Protein AF-A0A7X8IKF1-F1 (afdb_monomer)

pLDDT: mean 85.68, std 15.26, range [42.62, 98.62]

Radius of gyration: 15.38 Å; Cα contacts (8 Å, |Δi|>4): 307; chains: 1; bounding box: 39×40×36 Å

Solvent-accessible surface area (backbone atoms only — not comparable to full-atom values): 9562 Å² total; per-residue (Å²): 118,73,67,60,60,50,52,55,51,52,50,52,50,53,38,62,77,54,58,75,40,24,36,79,79,25,77,90,42,71,88,37,37,31,53,51,45,24,38,37,47,51,28,24,63,73,69,70,43,69,68,52,72,66,57,51,53,54,47,50,54,52,35,34,78,68,65,40,19,26,72,87,34,86,92,32,69,60,31,73,69,35,66,60,57,51,24,47,53,42,25,33,77,75,72,32,74,64,40,46,71,50,74,49,74,75,33,80,69,78,58,83,91,69,55,35,71,29,22,37,29,23,43,56,95,86,54,77,43,30,24,27,15,36,48,86,59,48,85,68,46,71,28,69,74,63,99,42,83,90,67,56,76,83,79,65,72,56,66,29,31,28,42,30,38,74,46,81,48,128

Foldseek 3Di:
DVVVVVVLVVLLVVLQVPQAAQCLLPVPCLLDDQLLSLLLSLLCNVLSHYDDSVLSVVLLVVCLVVVQACPVPVVDSHHGPHSQSSNLSSNVVSPQNPKDKDKDWFAQAADPVDFAQWKWFQFDDPSSHTAIGGSHRQGDGHSRDDPDPVPPCNDTHGRGIMGMHMDRDD

Sequence (170 aa):
MRAVARGENLNKQRVLNALVSQNELRPSKLSGPCFFRSLQAVAEMKAGKNLTLEQIMQAGERLFNNKLIGQGDPDEFYYVDNPVAVIKDALTILGFPNAEVTYKDRFSEIPTDNPPDFTIRRVKKNGSHKQLGNPDGTLLWEPYDYNNPSNAYTGTTAEQYDLVWINLNN

Structure (mmCIF, N/CA/C/O backbone):
data_AF-A0A7X8IKF1-F1
#
_entry.id   AF-A0A7X8IKF1-F1
#
loop_
_atom_site.group_PDB
_atom_site.id
_atom_site.type_symbol
_atom_site.label_atom_id
_atom_site.label_alt_id
_atom_site.label_comp_id
_atom_site.label_asym_id
_atom_site.label_entity_id
_atom_site.label_seq_id
_atom_site.pdbx_PDB_ins_code
_atom_site.Cartn_x
_atom_site.Cartn_y
_atom_site.Cartn_z
_atom_site.occupancy
_atom_site.B_iso_or_equiv
_atom_site.au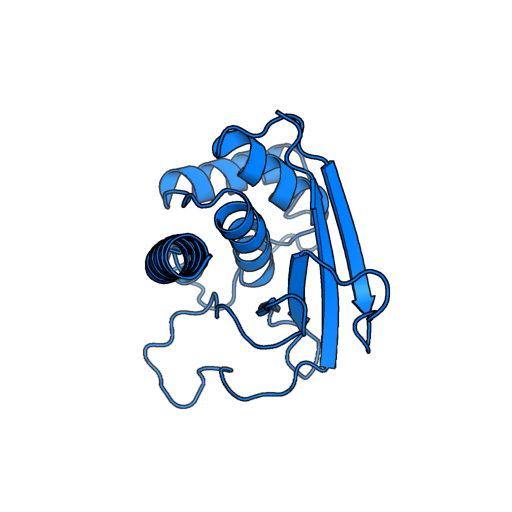th_seq_id
_atom_site.auth_comp_id
_atom_site.auth_asym_id
_atom_site.auth_atom_id
_atom_site.pdbx_PDB_model_num
ATOM 1 N N . MET A 1 1 ? -21.379 -16.956 -17.093 1.00 51.28 1 MET A N 1
ATOM 2 C CA . MET A 1 1 ? -20.011 -16.458 -16.801 1.00 51.28 1 MET A CA 1
ATOM 3 C C . MET A 1 1 ? -19.758 -14.990 -17.181 1.00 51.28 1 MET A C 1
ATOM 5 O O . MET A 1 1 ? -18.977 -14.357 -16.492 1.00 51.28 1 MET A O 1
ATOM 9 N N . ARG A 1 2 ? -20.427 -14.382 -18.182 1.00 49.31 2 ARG A N 1
ATOM 10 C CA . ARG A 1 2 ? -20.192 -12.961 -18.559 1.00 49.31 2 ARG A CA 1
ATOM 11 C C . ARG A 1 2 ? -20.676 -11.895 -17.552 1.00 49.31 2 ARG A C 1
ATOM 13 O O . ARG A 1 2 ? -20.123 -10.804 -17.531 1.00 49.31 2 ARG A O 1
ATOM 20 N N . ALA A 1 3 ? -21.684 -12.183 -16.726 1.00 49.53 3 ALA A N 1
ATOM 21 C CA . ALA A 1 3 ? -22.227 -11.209 -15.767 1.00 49.53 3 ALA A CA 1
ATOM 22 C C . ALA A 1 3 ? -21.350 -11.028 -14.510 1.00 49.53 3 ALA A C 1
ATOM 24 O O . ALA A 1 3 ? -21.225 -9.913 -14.016 1.00 49.53 3 ALA A O 1
ATOM 25 N N . VAL A 1 4 ? -20.698 -12.101 -14.043 1.00 53.97 4 VAL A N 1
ATOM 26 C CA . VAL A 1 4 ? -19.830 -12.087 -12.849 1.00 53.97 4 VAL A CA 1
ATOM 27 C C . VAL A 1 4 ? -18.566 -11.265 -13.113 1.00 53.97 4 VAL A C 1
ATOM 29 O O . VAL A 1 4 ? -18.297 -10.317 -12.385 1.00 53.97 4 VAL A O 1
ATOM 32 N N . ALA A 1 5 ? -17.889 -11.509 -14.242 1.00 57.38 5 ALA A N 1
ATOM 33 C CA . ALA A 1 5 ? -16.722 -10.725 -14.658 1.00 57.38 5 ALA A CA 1
ATOM 34 C C . ALA A 1 5 ? -17.047 -9.233 -14.882 1.00 57.38 5 ALA A C 1
ATOM 36 O O . ALA A 1 5 ? -16.217 -8.360 -14.637 1.00 57.38 5 ALA A O 1
ATOM 37 N N . ARG A 1 6 ? -18.275 -8.911 -15.321 1.00 61.34 6 ARG A N 1
ATOM 38 C CA . ARG A 1 6 ? -18.726 -7.517 -15.463 1.00 61.34 6 ARG A CA 1
ATOM 39 C C . ARG A 1 6 ? -18.939 -6.850 -14.100 1.00 61.34 6 ARG A C 1
ATOM 41 O O . ARG A 1 6 ? -18.567 -5.693 -13.946 1.00 61.34 6 ARG A O 1
ATOM 48 N N . GLY A 1 7 ? -19.501 -7.566 -13.124 1.00 60.69 7 GLY A N 1
ATOM 49 C CA . GLY A 1 7 ? -19.700 -7.070 -11.757 1.00 60.69 7 GLY A CA 1
ATOM 50 C C . GLY A 1 7 ? -18.390 -6.853 -10.994 1.00 60.69 7 GLY A C 1
ATOM 51 O O . GLY A 1 7 ? -18.215 -5.812 -10.365 1.00 60.69 7 GLY A O 1
ATOM 52 N N . GLU A 1 8 ? -17.441 -7.784 -11.106 1.00 63.09 8 GLU A N 1
ATOM 53 C CA . GLU A 1 8 ? -16.115 -7.667 -10.481 1.00 63.09 8 GLU A CA 1
ATOM 54 C C . GLU A 1 8 ? -15.314 -6.484 -11.040 1.00 63.09 8 GLU A C 1
ATOM 56 O O . GLU A 1 8 ? -14.726 -5.717 -10.276 1.00 63.09 8 GLU A O 1
ATOM 61 N N . ASN A 1 9 ? -15.354 -6.274 -12.359 1.00 73.12 9 ASN A N 1
ATOM 62 C CA . ASN A 1 9 ? -14.688 -5.134 -12.992 1.00 73.12 9 ASN A CA 1
ATOM 63 C C . ASN A 1 9 ? -15.313 -3.787 -12.594 1.00 73.12 9 ASN A C 1
ATOM 65 O O . ASN A 1 9 ? -14.587 -2.819 -12.376 1.00 73.12 9 ASN A O 1
ATOM 69 N N . LEU A 1 10 ? -16.641 -3.720 -12.435 1.00 74.50 10 LEU A N 1
ATOM 70 C CA . LEU A 1 10 ? -17.317 -2.511 -11.948 1.00 74.50 10 LEU A CA 1
ATOM 71 C C . LEU A 1 10 ? -16.941 -2.186 -10.498 1.00 74.50 10 LEU A C 1
ATOM 73 O O . LEU A 1 10 ? -16.728 -1.018 -10.172 1.00 74.50 10 LEU A O 1
ATOM 77 N N . ASN A 1 11 ? -16.823 -3.200 -9.634 1.00 83.12 11 ASN A N 1
ATOM 78 C CA . ASN A 1 11 ? -16.397 -2.983 -8.253 1.00 83.12 11 ASN A CA 1
ATOM 79 C C . ASN A 1 11 ? -14.949 -2.479 -8.184 1.00 83.12 11 ASN A C 1
ATOM 81 O O . ASN A 1 11 ? -14.685 -1.492 -7.504 1.00 83.12 11 ASN A O 1
ATOM 85 N N . LYS A 1 12 ? -14.028 -3.095 -8.938 1.00 84.75 12 LYS A N 1
ATOM 86 C CA . LYS A 1 12 ? -12.629 -2.646 -9.013 1.00 84.75 12 LYS A CA 1
ATOM 87 C C . LYS A 1 12 ? -12.520 -1.195 -9.481 1.00 84.75 12 LYS A C 1
ATOM 89 O O . LYS A 1 12 ? -11.834 -0.409 -8.840 1.00 84.75 12 LYS A O 1
ATOM 94 N N . GLN A 1 13 ? -13.243 -0.817 -10.537 1.00 85.69 13 GLN A N 1
ATOM 95 C CA . GLN A 1 13 ? -13.232 0.564 -11.025 1.00 85.69 13 GLN A CA 1
ATOM 96 C C . GLN A 1 13 ? -13.772 1.549 -9.982 1.00 85.69 13 GLN A C 1
ATOM 98 O O . GLN A 1 13 ? -13.222 2.634 -9.815 1.00 85.69 13 GLN A O 1
ATOM 103 N N . ARG A 1 14 ? -14.835 1.171 -9.263 1.00 88.31 14 ARG A N 1
ATOM 104 C CA . ARG A 1 14 ? -15.388 1.993 -8.183 1.00 88.31 14 ARG A CA 1
ATOM 105 C C . ARG A 1 14 ? -14.3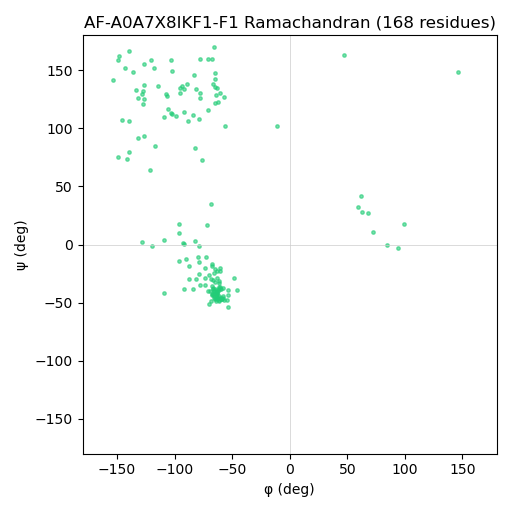66 2.217 -7.070 1.00 88.31 14 ARG A C 1
ATOM 107 O O . ARG A 1 14 ? -14.239 3.349 -6.622 1.00 88.31 14 ARG A O 1
ATOM 114 N N . VAL A 1 15 ? -13.652 1.168 -6.655 1.00 91.69 15 VAL A N 1
ATOM 115 C CA . VAL A 1 15 ? -12.606 1.283 -5.629 1.00 91.69 15 VAL A CA 1
ATOM 116 C C . VAL A 1 15 ? -11.495 2.214 -6.104 1.00 91.69 15 VAL A C 1
ATOM 118 O O . VAL A 1 15 ? -11.160 3.145 -5.382 1.00 91.69 15 VAL A O 1
ATOM 121 N N . LEU A 1 16 ? -10.986 2.029 -7.328 1.00 88.50 16 LEU A N 1
ATOM 122 C CA . LEU A 1 16 ? -9.924 2.872 -7.895 1.00 88.50 16 LEU A CA 1
ATOM 123 C C . LEU A 1 16 ? -10.307 4.352 -7.947 1.00 88.50 16 LEU A C 1
ATOM 125 O O . LEU A 1 16 ? -9.515 5.203 -7.558 1.00 88.50 16 LEU A O 1
ATOM 129 N N . ASN A 1 17 ? -11.530 4.654 -8.385 1.00 86.88 17 ASN A N 1
ATOM 130 C CA . ASN A 1 17 ? -12.021 6.029 -8.496 1.00 86.88 17 ASN A CA 1
ATOM 131 C C . ASN A 1 17 ? -12.214 6.720 -7.137 1.00 86.88 17 ASN A C 1
ATOM 133 O O . ASN A 1 17 ? -12.374 7.936 -7.101 1.00 86.88 17 ASN A O 1
ATOM 137 N N . ALA A 1 18 ? -12.258 5.954 -6.046 1.00 88.81 18 ALA A N 1
ATOM 138 C CA . ALA A 1 18 ? -12.476 6.449 -4.691 1.00 88.81 18 ALA A CA 1
ATOM 139 C C . ALA A 1 18 ? -11.215 6.373 -3.812 1.00 88.81 18 ALA A C 1
ATOM 141 O O . ALA A 1 18 ? -11.286 6.676 -2.621 1.00 88.81 18 ALA A O 1
ATOM 142 N N . LEU A 1 19 ? -10.066 5.961 -4.365 1.00 91.50 19 LEU A N 1
ATOM 143 C CA . LEU A 1 19 ? -8.802 5.978 -3.635 1.00 91.50 19 LEU A CA 1
ATOM 144 C C . LEU A 1 19 ? -8.407 7.422 -3.309 1.00 9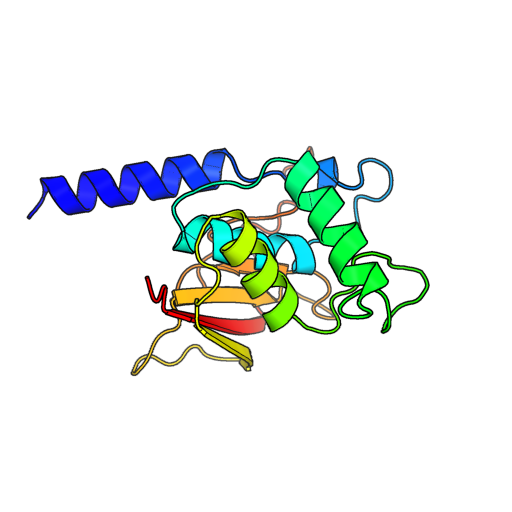1.50 19 LEU A C 1
ATOM 146 O O . LEU A 1 19 ? -8.194 8.234 -4.205 1.00 91.50 19 LEU A O 1
ATOM 150 N N . VAL A 1 20 ? -8.242 7.706 -2.018 1.00 91.12 20 VAL A N 1
ATOM 151 C CA . VAL A 1 20 ? -7.711 8.986 -1.526 1.00 91.12 20 VAL A CA 1
ATOM 152 C C . VAL A 1 20 ? -6.269 9.159 -1.996 1.00 91.12 20 VAL A C 1
ATOM 154 O O . VAL A 1 20 ? -5.444 8.261 -1.785 1.00 91.12 20 VAL A O 1
ATOM 157 N N . SER A 1 21 ? -5.954 10.300 -2.604 1.00 89.19 21 SER A N 1
ATOM 158 C CA . SER A 1 21 ? -4.599 10.589 -3.084 1.00 89.19 21 SER A CA 1
ATOM 159 C C . SER A 1 21 ? -3.620 10.839 -1.933 1.00 89.19 21 SER A C 1
ATOM 161 O O . SER A 1 21 ? -3.998 11.189 -0.814 1.00 89.19 21 SER A O 1
ATOM 163 N N . GLN A 1 22 ? -2.320 10.709 -2.192 1.00 86.50 22 GLN A N 1
ATOM 164 C CA . GLN A 1 22 ? -1.302 11.093 -1.212 1.00 86.50 22 GLN A CA 1
ATOM 165 C C . GLN A 1 22 ? -1.337 12.601 -0.904 1.00 86.50 22 GLN A C 1
ATOM 167 O O . GLN A 1 22 ? -0.984 13.017 0.198 1.00 86.50 22 GLN A O 1
ATOM 172 N N . ASN A 1 23 ? -1.767 13.424 -1.867 1.00 85.25 23 ASN A N 1
ATOM 173 C CA . ASN A 1 23 ? -1.812 14.880 -1.753 1.00 85.25 23 ASN A CA 1
ATOM 174 C C . ASN A 1 23 ? -2.844 15.329 -0.715 1.00 85.25 23 ASN A C 1
ATOM 176 O O . ASN A 1 23 ? -2.625 16.329 -0.039 1.00 85.25 23 ASN A O 1
ATOM 180 N N . GLU A 1 24 ? -3.924 14.568 -0.536 1.00 85.62 24 GLU A N 1
ATOM 181 C CA . GLU A 1 24 ? -4.909 14.815 0.521 1.00 85.62 24 GLU A CA 1
ATOM 182 C C . GLU A 1 24 ? -4.343 14.557 1.924 1.00 85.62 24 GLU A C 1
ATOM 184 O O . GLU A 1 24 ? -4.730 15.233 2.874 1.00 85.62 24 GLU A O 1
ATOM 189 N N . LEU A 1 25 ? -3.379 13.637 2.064 1.00 83.31 25 LEU A N 1
ATOM 190 C CA . LEU A 1 25 ? -2.702 13.393 3.343 1.00 83.31 25 LEU A CA 1
ATOM 191 C C . LEU A 1 25 ? -1.719 14.500 3.707 1.00 83.31 25 LEU A C 1
ATOM 193 O O . LEU A 1 25 ? -1.509 14.789 4.886 1.00 83.31 25 LEU A O 1
ATOM 197 N N . ARG A 1 26 ? -1.059 15.077 2.700 1.00 75.94 26 ARG A N 1
ATOM 198 C CA . ARG A 1 26 ? -0.023 16.100 2.870 1.00 75.94 26 ARG A CA 1
ATOM 199 C C . ARG A 1 26 ? -0.115 17.172 1.784 1.00 75.94 26 ARG A C 1
ATOM 201 O O . ARG A 1 26 ? 0.769 17.265 0.929 1.00 75.94 26 ARG A O 1
ATOM 208 N N . PRO A 1 27 ? -1.117 18.062 1.858 1.00 73.25 27 PRO A N 1
ATOM 209 C CA . PRO A 1 27 ? -1.297 19.110 0.853 1.00 73.25 27 PRO A CA 1
ATOM 210 C C . PRO A 1 27 ? -0.123 20.103 0.806 1.00 73.25 27 PRO A C 1
ATOM 212 O O . PRO A 1 27 ? 0.120 20.724 -0.225 1.00 73.25 27 PRO A O 1
ATOM 215 N N . SER A 1 28 ? 0.644 20.232 1.896 1.00 68.12 28 SER A N 1
ATOM 216 C CA . SER A 1 28 ? 1.822 21.107 2.001 1.00 68.12 28 SER A CA 1
ATOM 217 C C . SER A 1 28 ? 3.151 20.453 1.596 1.00 68.12 28 SER A C 1
ATOM 219 O O . SER A 1 28 ? 4.141 21.161 1.415 1.00 68.12 28 SER A O 1
ATOM 221 N N . LYS A 1 29 ? 3.200 19.121 1.440 1.00 69.88 29 LYS A N 1
ATOM 222 C CA . LYS A 1 29 ? 4.401 18.360 1.056 1.00 69.88 29 LYS A CA 1
ATOM 223 C C . LYS A 1 29 ? 3.997 17.270 0.070 1.00 69.88 29 LYS A C 1
ATOM 225 O O . LYS A 1 29 ? 3.864 16.106 0.430 1.00 69.88 29 LYS A O 1
ATOM 230 N N . LEU A 1 30 ? 3.829 17.671 -1.192 1.00 59.59 30 LEU A N 1
ATOM 231 C CA . LEU A 1 30 ? 3.389 16.772 -2.267 1.00 59.59 30 LEU A CA 1
ATOM 232 C C . LEU A 1 30 ? 4.373 15.606 -2.479 1.00 59.59 30 LEU A C 1
ATOM 234 O O . LEU A 1 30 ? 3.988 14.553 -2.979 1.00 59.59 30 LEU A O 1
ATOM 238 N N . SER A 1 31 ? 5.639 15.766 -2.072 1.00 60.88 31 SER A N 1
ATOM 239 C CA . SER A 1 31 ? 6.616 14.684 -1.933 1.00 60.88 31 SER A CA 1
ATOM 240 C C . SER A 1 31 ? 6.353 13.851 -0.672 1.00 60.88 31 SER A C 1
ATOM 242 O O . SER A 1 31 ? 7.093 13.908 0.307 1.00 60.88 31 SER A O 1
ATOM 244 N N . GLY A 1 32 ? 5.292 13.051 -0.708 1.00 64.38 32 GLY A N 1
ATOM 245 C CA . GLY A 1 32 ? 5.058 11.973 0.249 1.00 64.38 32 GLY A CA 1
ATOM 246 C C . GLY A 1 32 ? 3.573 11.771 0.545 1.00 64.38 32 GLY A C 1
ATOM 247 O O . GLY A 1 32 ? 2.833 12.749 0.540 1.00 64.38 32 GLY A O 1
ATOM 248 N N . PRO A 1 33 ? 3.096 10.549 0.846 1.00 84.25 33 PRO A N 1
ATOM 249 C CA . PRO A 1 33 ? 3.812 9.271 0.925 1.00 84.25 33 PRO A CA 1
ATOM 250 C C . PRO A 1 33 ? 3.333 8.215 -0.096 1.00 84.25 33 PRO A C 1
ATOM 252 O O . PRO A 1 33 ? 2.546 7.319 0.221 1.00 84.25 33 PRO A O 1
ATOM 255 N N . CYS A 1 34 ? 3.861 8.272 -1.321 1.00 89.31 34 CYS A N 1
ATOM 256 C CA . CYS A 1 34 ? 3.469 7.383 -2.426 1.00 89.31 34 CYS A CA 1
ATOM 257 C C . CYS A 1 34 ? 3.562 5.893 -2.076 1.00 89.31 34 CYS A C 1
ATOM 259 O O . CYS A 1 34 ? 2.675 5.114 -2.427 1.00 89.31 34 CYS A O 1
ATOM 261 N N . PHE A 1 35 ? 4.597 5.493 -1.332 1.00 93.19 35 PHE A N 1
ATOM 262 C CA . PHE A 1 35 ? 4.774 4.101 -0.935 1.00 93.19 35 PHE A CA 1
ATOM 263 C C . PHE A 1 35 ? 3.735 3.656 0.093 1.00 93.19 35 PHE A C 1
ATOM 265 O O . PHE A 1 35 ? 3.044 2.667 -0.135 1.00 93.19 35 PHE A O 1
ATOM 272 N N . PHE A 1 36 ? 3.569 4.422 1.175 1.00 95.19 36 PHE A N 1
ATOM 273 C CA . PHE A 1 36 ? 2.558 4.162 2.199 1.00 95.19 36 PHE A CA 1
ATOM 274 C C . PHE A 1 36 ? 1.159 4.065 1.582 1.00 95.19 36 PHE A C 1
ATOM 276 O O . PHE A 1 36 ? 0.448 3.084 1.809 1.00 95.19 36 PHE A O 1
ATOM 283 N N . ARG A 1 37 ? 0.791 5.021 0.715 1.00 94.69 37 ARG A N 1
ATOM 284 C CA . ARG A 1 37 ? -0.521 4.990 0.067 1.00 94.69 37 ARG A CA 1
ATOM 285 C C . ARG A 1 37 ? -0.677 3.865 -0.932 1.00 94.69 37 ARG A C 1
ATOM 287 O O . ARG A 1 37 ? -1.738 3.250 -0.929 1.00 94.69 37 ARG A O 1
ATOM 294 N N . SER A 1 38 ? 0.339 3.551 -1.734 1.00 95.31 38 SER A N 1
ATOM 295 C CA . SER A 1 38 ? 0.260 2.414 -2.660 1.00 95.31 38 SER A CA 1
ATOM 296 C C . SER A 1 38 ? 0.036 1.098 -1.909 1.00 95.31 38 SER A C 1
ATOM 298 O O . SER A 1 38 ? -0.763 0.281 -2.351 1.00 95.31 38 SER A O 1
ATOM 300 N N . LEU A 1 39 ? 0.661 0.914 -0.740 1.00 98.06 39 LEU A N 1
ATOM 301 C CA . LEU A 1 39 ? 0.451 -0.265 0.109 1.00 98.06 39 LEU A CA 1
ATOM 302 C C . LEU A 1 39 ? -0.968 -0.331 0.690 1.00 98.06 39 LEU A C 1
ATOM 304 O O . LEU A 1 39 ? -1.588 -1.391 0.679 1.00 98.06 39 LEU A O 1
ATOM 308 N N . GLN A 1 40 ? -1.519 0.789 1.157 1.00 98.19 40 GLN A N 1
ATOM 309 C CA . GLN A 1 40 ? -2.918 0.831 1.598 1.00 98.19 40 GLN A CA 1
ATOM 310 C C . GLN A 1 40 ? -3.888 0.575 0.435 1.00 98.19 40 GLN A C 1
ATOM 312 O O . GLN A 1 40 ? -4.855 -0.164 0.598 1.00 98.19 40 GLN A O 1
ATOM 317 N N . ALA A 1 41 ? -3.592 1.093 -0.761 1.00 97.25 41 ALA A N 1
ATOM 318 C CA . ALA A 1 41 ? -4.406 0.875 -1.953 1.00 97.25 41 ALA A CA 1
ATOM 319 C C . ALA A 1 41 ? -4.415 -0.601 -2.387 1.00 97.25 41 ALA A C 1
ATOM 321 O O . ALA A 1 41 ? -5.442 -1.090 -2.855 1.00 97.25 41 ALA A O 1
ATOM 322 N N . VAL A 1 42 ? -3.321 -1.346 -2.169 1.00 98.19 42 VAL A N 1
ATOM 323 C CA . VAL A 1 42 ? -3.316 -2.813 -2.325 1.00 98.19 42 VAL A CA 1
ATOM 324 C C . VAL A 1 42 ? -4.385 -3.458 -1.432 1.00 98.19 42 VAL A C 1
ATOM 326 O O . VAL A 1 42 ? -5.164 -4.288 -1.907 1.00 98.19 42 VAL A O 1
ATOM 329 N N . ALA A 1 43 ? -4.451 -3.076 -0.152 1.00 98.44 43 ALA A N 1
ATOM 330 C CA . ALA A 1 43 ? -5.445 -3.607 0.781 1.00 98.44 43 ALA A CA 1
ATOM 331 C C . ALA A 1 43 ? -6.878 -3.235 0.366 1.00 98.44 43 ALA A C 1
ATOM 333 O O . ALA A 1 43 ? -7.747 -4.104 0.350 1.00 98.44 43 ALA A O 1
ATOM 334 N N . GLU A 1 44 ? -7.109 -1.980 -0.031 1.00 98.25 44 GLU A N 1
ATOM 335 C CA . GLU A 1 44 ? -8.407 -1.493 -0.520 1.00 98.25 44 GLU A CA 1
ATOM 336 C C . GLU A 1 44 ? -8.884 -2.278 -1.753 1.00 98.25 44 GLU A C 1
ATOM 338 O O . GLU A 1 44 ? -10.017 -2.772 -1.803 1.00 98.25 44 GLU A O 1
ATOM 343 N N . MET A 1 45 ? -7.988 -2.480 -2.726 1.00 97.12 45 MET A N 1
ATOM 344 C CA . MET A 1 45 ? -8.276 -3.241 -3.941 1.00 97.12 45 MET A CA 1
ATOM 345 C C . MET A 1 45 ? -8.536 -4.719 -3.663 1.00 97.12 45 MET A C 1
ATOM 347 O O . MET A 1 45 ? -9.446 -5.293 -4.266 1.00 97.12 45 MET A O 1
ATOM 351 N N . LYS A 1 46 ? -7.782 -5.343 -2.749 1.00 96.88 46 LYS A N 1
ATOM 352 C CA . LYS A 1 46 ? -8.020 -6.739 -2.359 1.00 96.88 46 LYS A CA 1
ATOM 353 C C . LYS A 1 46 ? -9.348 -6.896 -1.616 1.00 96.88 46 LYS A C 1
ATOM 355 O O . LYS A 1 46 ? -10.095 -7.828 -1.899 1.00 96.88 46 LYS A O 1
ATOM 360 N N . ALA A 1 47 ? -9.648 -5.986 -0.691 1.00 96.44 47 ALA A N 1
ATOM 361 C CA . ALA A 1 47 ? -10.865 -5.995 0.117 1.00 96.44 47 ALA A CA 1
ATOM 362 C C . ALA A 1 47 ? -12.125 -5.591 -0.669 1.00 96.44 47 ALA A C 1
ATOM 364 O O . ALA A 1 47 ? -13.242 -5.863 -0.223 1.00 96.44 47 ALA A O 1
ATOM 365 N N . GLY A 1 48 ? -11.967 -4.906 -1.807 1.00 95.75 48 GLY A N 1
ATOM 366 C CA . GLY A 1 48 ? -13.079 -4.344 -2.570 1.00 95.75 48 GLY A CA 1
ATOM 367 C C . GLY A 1 48 ? -13.784 -3.189 -1.848 1.00 95.75 48 GLY A C 1
ATOM 368 O O . GLY A 1 48 ? -14.986 -2.995 -2.045 1.00 95.75 48 GLY A O 1
ATOM 369 N N . LYS A 1 49 ? -13.060 -2.471 -0.981 1.00 95.62 49 LYS A N 1
ATOM 370 C CA . LYS A 1 49 ? -13.550 -1.393 -0.107 1.00 95.62 49 LYS A CA 1
ATOM 371 C C . LYS A 1 49 ? -12.489 -0.301 -0.000 1.00 95.62 49 LYS A C 1
ATOM 373 O O . LYS A 1 49 ? -11.307 -0.606 -0.066 1.00 95.62 49 LYS A O 1
ATOM 378 N N . ASN A 1 50 ? -12.907 0.937 0.229 1.00 96.50 50 ASN A N 1
ATOM 379 C CA . ASN A 1 50 ? -11.997 2.067 0.400 1.00 96.50 50 ASN A CA 1
ATOM 380 C C . ASN A 1 50 ? -11.841 2.449 1.870 1.00 96.50 50 ASN A C 1
ATOM 382 O O . ASN A 1 50 ? -12.785 2.312 2.652 1.00 96.50 50 ASN A O 1
ATOM 386 N N . LEU A 1 51 ? -10.664 2.961 2.214 1.00 97.50 51 LEU A N 1
ATOM 387 C CA . LEU A 1 51 ? -10.437 3.670 3.466 1.00 97.50 51 LEU A CA 1
ATOM 388 C C . LEU A 1 51 ? -10.872 5.129 3.308 1.00 97.50 51 LEU A C 1
ATOM 390 O O . LEU A 1 51 ? -10.700 5.733 2.249 1.00 97.50 51 LEU A O 1
AT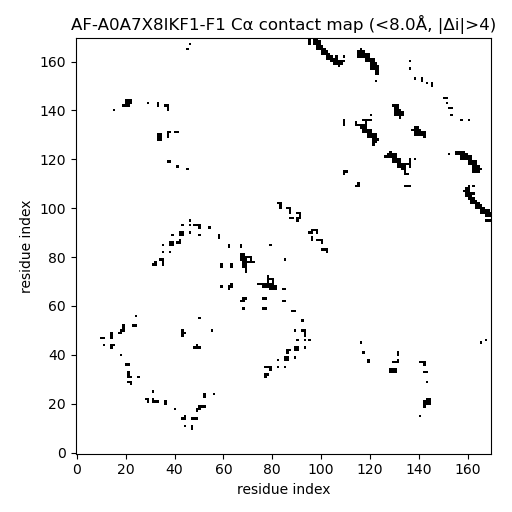OM 394 N N . THR A 1 52 ? -11.398 5.721 4.375 1.00 97.06 52 THR A N 1
ATOM 395 C CA . THR A 1 52 ? -11.591 7.174 4.434 1.00 97.06 52 THR A CA 1
ATOM 396 C C . THR A 1 52 ? -10.265 7.881 4.721 1.00 97.06 52 THR A C 1
ATOM 398 O O . THR A 1 52 ? -9.341 7.288 5.282 1.00 97.06 52 THR A O 1
ATOM 401 N N . LEU A 1 53 ? -10.175 9.176 4.399 1.00 94.69 53 LEU A N 1
ATOM 402 C CA . LEU A 1 53 ? -9.012 10.000 4.752 1.00 94.69 53 LEU A CA 1
ATOM 403 C C . LEU A 1 53 ? -8.701 9.930 6.258 1.00 94.69 53 LEU A C 1
ATOM 405 O O . LEU A 1 53 ? -7.552 9.738 6.645 1.00 94.69 53 LEU A O 1
ATOM 409 N N . GLU A 1 54 ? -9.733 10.002 7.102 1.00 96.88 54 GLU A N 1
ATOM 410 C CA . GLU A 1 54 ? -9.597 9.886 8.557 1.00 96.88 54 GLU A CA 1
ATOM 411 C C . GLU A 1 54 ? -8.994 8.535 8.973 1.00 96.88 54 GLU A C 1
ATOM 413 O O . GLU A 1 54 ? -8.048 8.499 9.758 1.00 96.88 54 GLU A O 1
ATOM 418 N N . GLN A 1 55 ? -9.478 7.424 8.407 1.00 98.19 55 GLN A N 1
ATOM 419 C CA . GLN A 1 55 ? -8.932 6.092 8.688 1.00 98.19 55 GLN A CA 1
ATOM 420 C C . GLN A 1 55 ? -7.466 5.972 8.263 1.00 98.19 55 GLN A C 1
ATOM 422 O O . GLN A 1 55 ? -6.671 5.349 8.967 1.00 98.19 55 GLN A O 1
ATOM 427 N N . ILE A 1 56 ? -7.095 6.580 7.134 1.00 97.38 56 ILE A N 1
ATOM 428 C CA . ILE A 1 56 ? -5.711 6.593 6.655 1.00 97.38 56 ILE A CA 1
ATOM 429 C C . ILE A 1 56 ? -4.810 7.377 7.617 1.00 97.38 56 ILE A C 1
ATOM 431 O O . ILE A 1 56 ? -3.727 6.899 7.960 1.00 97.38 56 ILE A O 1
ATOM 435 N N . MET A 1 57 ? -5.252 8.549 8.081 1.00 95.25 57 MET A N 1
ATOM 436 C CA . MET A 1 57 ? -4.504 9.368 9.041 1.00 95.25 57 MET A CA 1
ATOM 437 C C . MET A 1 57 ? -4.336 8.648 10.385 1.00 95.25 57 MET A C 1
ATOM 439 O O . MET A 1 57 ? -3.219 8.541 10.890 1.00 95.25 57 MET A O 1
ATOM 443 N N . GLN A 1 58 ? -5.415 8.065 10.917 1.00 97.00 58 GLN A N 1
ATOM 444 C CA . GLN A 1 58 ? -5.380 7.273 12.152 1.00 97.00 58 GLN A CA 1
ATOM 445 C C . GLN A 1 58 ? -4.472 6.040 12.027 1.00 97.00 58 GLN A C 1
ATOM 447 O O . GLN A 1 58 ? -3.792 5.668 12.985 1.00 97.00 58 GLN A O 1
ATOM 452 N N . ALA A 1 59 ? -4.444 5.392 10.857 1.00 97.38 59 ALA A N 1
ATOM 453 C CA . ALA A 1 59 ? -3.501 4.313 10.573 1.00 97.38 59 ALA A CA 1
ATOM 454 C C . ALA A 1 59 ? -2.051 4.813 10.603 1.00 97.38 59 ALA A C 1
ATOM 456 O O . ALA A 1 59 ? -1.206 4.169 11.221 1.00 97.38 59 ALA A O 1
ATOM 457 N N . GLY A 1 60 ? -1.773 5.976 10.003 1.00 95.81 60 GLY A N 1
ATOM 458 C CA . GLY A 1 60 ? -0.467 6.635 10.073 1.00 95.81 60 GLY A CA 1
ATOM 459 C C . GLY A 1 60 ? 0.009 6.830 11.512 1.00 95.81 60 GLY A C 1
ATOM 460 O O . GLY A 1 60 ? 1.071 6.339 11.883 1.00 95.81 60 GLY A O 1
ATOM 461 N N . GLU A 1 61 ? -0.809 7.463 12.354 1.00 96.44 61 GLU A N 1
ATOM 462 C CA . GLU A 1 61 ? -0.489 7.684 13.772 1.00 96.44 61 GLU A CA 1
ATOM 463 C C . GLU A 1 61 ? -0.257 6.380 14.538 1.00 96.44 61 GLU A C 1
ATOM 465 O O . GLU A 1 61 ? 0.740 6.237 15.248 1.00 96.44 61 GLU A O 1
ATOM 470 N N . ARG A 1 62 ? -1.146 5.395 14.374 1.00 97.44 62 ARG A N 1
ATOM 471 C CA . ARG A 1 62 ? -1.025 4.102 15.055 1.00 97.44 62 ARG A CA 1
ATOM 472 C C . ARG A 1 62 ? 0.242 3.354 14.641 1.00 97.44 62 ARG A C 1
ATOM 474 O O . ARG A 1 62 ? 0.950 2.837 15.503 1.00 97.44 62 ARG A O 1
ATOM 481 N N . LEU A 1 63 ? 0.539 3.293 13.344 1.00 97.38 63 LEU A N 1
ATOM 482 C CA . LEU A 1 63 ? 1.730 2.620 12.824 1.00 97.38 63 LEU A CA 1
ATOM 483 C C . LEU A 1 63 ? 3.016 3.336 13.255 1.00 97.38 63 LEU A C 1
ATOM 485 O O . LEU A 1 63 ? 3.985 2.664 13.611 1.00 97.38 63 LEU A O 1
ATOM 489 N N . PHE A 1 64 ? 3.013 4.672 13.279 1.00 95.25 64 PHE A N 1
ATOM 490 C CA . PHE A 1 64 ? 4.144 5.472 13.748 1.00 95.25 64 PHE A CA 1
ATOM 491 C C . PHE A 1 64 ? 4.413 5.230 15.238 1.00 95.25 64 PHE A C 1
ATOM 493 O O . PHE A 1 64 ? 5.533 4.899 15.624 1.00 95.25 64 PHE A O 1
ATOM 500 N N . ASN A 1 65 ? 3.371 5.286 16.074 1.00 95.50 65 ASN A N 1
ATOM 501 C CA . ASN A 1 65 ? 3.477 5.034 17.515 1.00 95.50 65 ASN A CA 1
ATOM 502 C C . ASN A 1 65 ? 3.968 3.611 17.827 1.00 95.50 65 ASN A C 1
ATOM 504 O O . ASN A 1 65 ? 4.711 3.401 18.786 1.00 95.50 65 ASN A O 1
ATOM 508 N N . ASN A 1 66 ? 3.609 2.643 16.982 1.00 95.88 66 ASN A N 1
ATOM 509 C CA . ASN A 1 66 ? 4.079 1.262 17.070 1.00 95.88 66 ASN A CA 1
ATOM 510 C C . ASN A 1 66 ? 5.466 1.037 16.436 1.00 95.88 66 ASN A C 1
ATOM 512 O O . ASN A 1 66 ? 5.935 -0.101 16.412 1.00 95.88 66 ASN A O 1
ATOM 516 N N . LYS A 1 67 ? 6.130 2.092 15.942 1.00 94.44 67 LYS A N 1
ATOM 517 C CA . LYS A 1 67 ? 7.456 2.051 15.296 1.00 94.44 67 LYS A CA 1
ATOM 518 C C . LYS A 1 67 ? 7.512 1.151 14.056 1.00 94.44 67 LYS A C 1
ATOM 520 O O . LYS A 1 67 ? 8.529 0.520 13.780 1.00 94.44 67 LYS A O 1
ATOM 525 N N . LEU A 1 68 ? 6.403 1.068 13.324 1.00 95.56 68 LEU A N 1
ATOM 526 C CA . LEU A 1 68 ? 6.281 0.297 12.079 1.00 95.56 68 LEU A CA 1
ATOM 527 C C . LEU A 1 68 ? 6.486 1.175 10.831 1.00 95.56 68 LEU A C 1
ATOM 529 O O . LEU A 1 68 ? 6.674 0.642 9.735 1.00 95.56 68 LEU A O 1
ATOM 533 N N . ILE A 1 69 ? 6.447 2.498 11.017 1.00 94.25 69 ILE A N 1
ATOM 534 C CA . ILE A 1 69 ? 6.802 3.542 10.049 1.00 94.25 69 ILE A CA 1
ATOM 535 C C . ILE A 1 69 ? 7.577 4.675 10.759 1.00 94.25 69 ILE A C 1
ATOM 537 O O . ILE A 1 69 ? 7.569 4.767 11.994 1.00 94.25 69 ILE A O 1
ATOM 541 N N . GLY A 1 70 ? 8.213 5.553 9.981 1.00 89.56 70 GLY A N 1
ATOM 542 C CA . GLY A 1 70 ? 8.884 6.775 10.434 1.00 89.56 70 GLY A CA 1
ATOM 543 C C . GLY A 1 70 ? 10.202 6.564 11.186 1.00 89.56 70 GLY A C 1
ATOM 544 O O . GLY A 1 70 ? 10.690 7.505 11.804 1.00 89.56 70 GLY A O 1
ATOM 545 N N . GLN A 1 71 ? 10.764 5.350 11.193 1.00 89.69 71 GLN A N 1
ATOM 546 C CA . GLN A 1 71 ? 12.020 5.045 11.893 1.00 89.69 71 GLN A CA 1
ATOM 547 C C . GLN A 1 71 ? 13.246 5.206 10.988 1.00 89.69 71 GLN A C 1
ATOM 549 O O . GLN A 1 71 ? 14.288 5.671 11.444 1.00 89.69 71 GLN A O 1
ATOM 554 N N . GLY A 1 72 ? 13.138 4.816 9.717 1.00 83.69 72 GLY A N 1
ATOM 555 C CA . GLY A 1 72 ? 14.235 4.870 8.751 1.00 83.69 72 GLY A CA 1
ATOM 556 C C . GLY A 1 72 ? 14.491 6.252 8.149 1.00 83.69 72 GLY A C 1
ATOM 557 O O . GLY A 1 72 ? 15.524 6.445 7.511 1.00 83.69 72 GLY A O 1
ATOM 558 N N . ASP A 1 73 ? 13.590 7.211 8.375 1.00 83.44 73 ASP A N 1
ATOM 559 C CA . ASP A 1 73 ? 13.773 8.620 8.029 1.00 83.44 73 ASP A CA 1
ATOM 560 C C . ASP A 1 73 ? 13.075 9.509 9.080 1.00 83.44 73 ASP A C 1
ATOM 562 O O . ASP A 1 73 ? 11.842 9.576 9.105 1.00 83.44 73 ASP A O 1
ATOM 566 N N . PRO A 1 74 ? 13.834 10.186 9.963 1.00 75.44 74 PRO A N 1
ATOM 567 C CA . PRO A 1 74 ? 13.265 10.997 11.039 1.00 75.44 74 PRO A CA 1
ATOM 568 C C . PRO A 1 74 ? 12.519 12.241 10.531 1.00 75.44 74 PRO A C 1
ATOM 570 O O . PRO A 1 74 ? 11.699 12.792 11.265 1.00 75.44 74 PRO A O 1
ATOM 573 N N . ASP A 1 75 ? 12.760 12.666 9.287 1.00 81.75 75 ASP A N 1
ATOM 574 C CA . ASP A 1 75 ? 12.097 13.820 8.669 1.00 81.75 75 ASP A CA 1
ATOM 575 C C . ASP A 1 75 ? 10.828 13.415 7.889 1.00 81.75 75 ASP A C 1
ATOM 577 O O . ASP A 1 75 ? 10.130 14.260 7.302 1.00 81.75 75 ASP A O 1
ATOM 581 N N . GLU A 1 76 ? 10.492 12.120 7.880 1.00 85.50 76 GLU A N 1
ATOM 582 C CA . GLU A 1 76 ? 9.372 11.572 7.128 1.00 85.50 76 GLU A CA 1
ATOM 583 C C . GLU A 1 76 ? 8.490 10.638 7.970 1.00 85.50 76 GLU A C 1
ATOM 585 O O . GLU A 1 76 ? 8.658 9.424 8.009 1.00 85.50 76 GLU A O 1
ATOM 590 N N . PHE A 1 77 ? 7.460 11.225 8.588 1.00 89.31 77 PHE A N 1
ATOM 591 C CA . PHE A 1 77 ? 6.429 10.520 9.366 1.00 89.31 77 PHE A CA 1
ATOM 592 C C . PHE A 1 77 ? 5.864 9.265 8.680 1.00 89.31 77 PHE A C 1
ATOM 594 O O . PHE A 1 77 ? 5.625 8.258 9.340 1.00 89.31 77 PHE A O 1
ATOM 601 N N . TYR A 1 78 ? 5.653 9.312 7.361 1.00 90.94 78 TYR A N 1
ATOM 602 C CA . TYR A 1 78 ? 5.085 8.199 6.597 1.00 90.94 78 TYR A CA 1
ATOM 603 C C . TYR A 1 78 ? 6.147 7.319 5.921 1.00 90.94 78 TYR A C 1
ATOM 605 O O . TYR A 1 78 ? 5.835 6.573 4.986 1.00 90.94 78 TYR A O 1
ATOM 613 N N . TYR A 1 79 ? 7.407 7.403 6.352 1.00 91.44 79 TYR A N 1
ATOM 614 C CA . TYR A 1 79 ? 8.461 6.539 5.844 1.00 91.44 79 TYR A CA 1
ATOM 615 C C . TYR A 1 79 ? 8.133 5.085 6.172 1.00 91.44 79 TYR A C 1
ATOM 617 O O . TYR A 1 79 ? 7.931 4.735 7.329 1.00 91.44 79 TYR A O 1
ATOM 625 N N . VAL A 1 80 ? 8.056 4.218 5.167 1.00 92.88 80 VAL A N 1
ATOM 626 C CA . VAL A 1 80 ? 7.641 2.831 5.392 1.00 92.88 80 VAL A CA 1
ATOM 627 C C . VAL A 1 80 ? 8.848 1.966 5.730 1.00 92.88 80 VAL A C 1
ATOM 629 O O . VAL A 1 80 ? 9.604 1.580 4.840 1.00 92.88 80 VAL A O 1
ATOM 632 N N . ASP A 1 81 ? 8.957 1.591 7.001 1.00 93.56 81 ASP A N 1
ATOM 633 C CA . ASP A 1 81 ? 9.931 0.604 7.476 1.00 93.56 81 ASP A CA 1
ATOM 634 C C . ASP A 1 81 ? 9.424 -0.831 7.290 1.00 93.56 81 ASP A C 1
ATOM 636 O O . ASP A 1 81 ? 10.185 -1.730 6.932 1.00 93.56 81 ASP A O 1
ATOM 640 N N . ASN A 1 82 ? 8.121 -1.053 7.507 1.00 96.19 82 ASN A N 1
ATOM 641 C CA . ASN A 1 82 ? 7.496 -2.371 7.428 1.00 96.19 82 ASN A CA 1
ATOM 642 C C . ASN A 1 82 ? 6.279 -2.381 6.479 1.00 96.19 82 ASN A C 1
ATOM 644 O O . ASN A 1 82 ? 5.149 -2.129 6.909 1.00 96.19 82 ASN A O 1
ATOM 648 N N . PRO A 1 83 ? 6.470 -2.729 5.191 1.00 96.94 83 PRO A N 1
ATOM 649 C CA . PRO A 1 83 ? 5.389 -2.744 4.204 1.00 96.94 83 PRO A CA 1
ATOM 650 C C . PRO A 1 83 ? 4.247 -3.710 4.543 1.00 96.94 83 PRO A C 1
ATOM 652 O O . PRO A 1 83 ? 3.077 -3.396 4.327 1.00 96.94 83 PRO A O 1
ATOM 655 N N . VAL A 1 84 ? 4.574 -4.875 5.116 1.00 98.31 84 VAL A N 1
ATOM 656 C CA . VAL A 1 84 ? 3.584 -5.891 5.508 1.00 98.31 84 VAL A CA 1
ATOM 657 C C . VAL A 1 84 ? 2.662 -5.351 6.597 1.00 98.31 84 VAL A C 1
ATOM 659 O O . VAL A 1 84 ? 1.454 -5.577 6.538 1.00 98.31 84 VAL A O 1
ATOM 662 N N . ALA A 1 85 ? 3.211 -4.622 7.571 1.00 98.12 85 ALA A N 1
ATOM 663 C CA . ALA A 1 85 ? 2.426 -4.028 8.646 1.00 98.12 85 ALA A CA 1
ATOM 664 C C . ALA A 1 85 ? 1.418 -2.995 8.126 1.00 98.12 85 ALA A C 1
ATOM 666 O O . ALA A 1 85 ? 0.265 -3.025 8.544 1.00 98.12 85 ALA A O 1
ATOM 667 N N . VAL A 1 86 ? 1.820 -2.146 7.173 1.00 98.44 86 VAL A N 1
ATOM 668 C CA . VAL A 1 86 ? 0.923 -1.158 6.546 1.00 98.44 86 VAL A CA 1
ATOM 669 C C . VAL A 1 86 ? -0.264 -1.846 5.865 1.00 98.44 86 VAL A C 1
ATOM 671 O O . VAL A 1 86 ? -1.412 -1.457 6.078 1.00 98.44 86 VAL A O 1
ATOM 674 N N . ILE A 1 87 ? -0.006 -2.898 5.078 1.00 98.62 87 ILE A N 1
ATOM 675 C CA . ILE A 1 87 ? -1.065 -3.643 4.379 1.00 98.62 87 ILE A CA 1
ATOM 676 C C . ILE A 1 87 ? -1.991 -4.340 5.386 1.00 98.62 87 ILE A C 1
ATOM 678 O O . ILE A 1 87 ? -3.211 -4.247 5.265 1.00 98.62 87 ILE A O 1
ATOM 682 N N . LYS A 1 88 ? -1.434 -5.034 6.388 1.00 98.50 88 L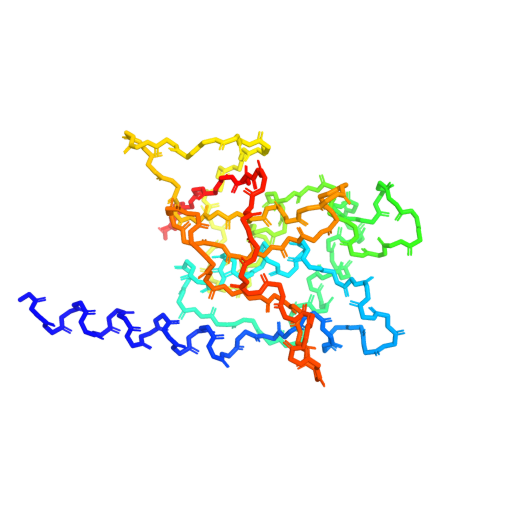YS A N 1
ATOM 683 C CA . LYS A 1 88 ? -2.225 -5.766 7.394 1.00 98.50 88 LYS A CA 1
ATOM 684 C C . LYS A 1 88 ? -3.096 -4.847 8.244 1.00 98.50 88 LYS A C 1
ATOM 686 O O . LYS A 1 88 ? -4.240 -5.191 8.538 1.00 98.50 88 LYS A O 1
ATOM 691 N N . ASP A 1 89 ? -2.576 -3.687 8.623 1.00 98.56 89 ASP A N 1
ATOM 692 C CA . ASP A 1 89 ? -3.326 -2.690 9.380 1.00 98.56 89 ASP A CA 1
ATOM 693 C C . ASP A 1 89 ? -4.527 -2.168 8.572 1.00 98.56 89 ASP A C 1
ATOM 695 O O . ASP A 1 89 ? -5.660 -2.187 9.058 1.00 98.56 89 ASP A O 1
ATOM 699 N N . ALA A 1 90 ? -4.315 -1.839 7.294 1.00 98.50 90 ALA A N 1
ATOM 700 C CA . ALA A 1 90 ? -5.392 -1.456 6.383 1.00 98.50 90 ALA A CA 1
ATOM 701 C C . ALA A 1 90 ? -6.436 -2.574 6.204 1.00 98.50 90 ALA A C 1
ATOM 703 O O . ALA A 1 90 ? -7.635 -2.322 6.319 1.00 98.50 90 ALA A O 1
ATOM 704 N N . LEU A 1 91 ? -6.007 -3.822 5.985 1.00 98.44 91 LEU A N 1
ATOM 705 C CA . LEU A 1 91 ? -6.916 -4.972 5.882 1.00 98.44 91 LEU A CA 1
ATOM 706 C C . LEU A 1 91 ? -7.742 -5.169 7.159 1.00 98.44 91 LEU A C 1
ATOM 708 O O . LEU A 1 91 ? -8.936 -5.451 7.073 1.00 98.44 91 LEU A O 1
ATOM 712 N N . THR A 1 92 ? -7.143 -4.952 8.331 1.00 98.06 92 THR A N 1
ATOM 713 C CA . THR A 1 92 ? -7.841 -5.018 9.622 1.00 98.06 92 THR A CA 1
ATOM 714 C C . THR A 1 92 ? -8.958 -3.978 9.704 1.00 98.06 92 THR A C 1
ATOM 716 O O . THR A 1 92 ? -10.092 -4.340 10.017 1.00 98.06 92 THR A O 1
ATOM 719 N N . ILE A 1 93 ? -8.682 -2.716 9.348 1.00 98.25 93 ILE A N 1
ATOM 720 C CA . ILE A 1 93 ? -9.703 -1.651 9.298 1.00 98.25 93 ILE A CA 1
ATOM 721 C C . ILE A 1 93 ? -10.844 -2.022 8.335 1.00 98.25 93 ILE A C 1
ATOM 723 O O . ILE A 1 93 ? -12.012 -1.754 8.612 1.00 98.25 93 ILE A O 1
ATOM 727 N N . LEU A 1 94 ? -10.523 -2.675 7.215 1.00 97.62 94 LEU A N 1
ATOM 728 C CA . LEU A 1 94 ? -11.492 -3.082 6.190 1.00 97.62 94 LEU A CA 1
ATOM 729 C C . LEU A 1 94 ? -12.285 -4.359 6.544 1.00 97.62 94 LEU A C 1
ATOM 731 O O . LEU A 1 94 ? -13.185 -4.758 5.786 1.00 97.62 94 LEU A O 1
ATOM 735 N N . GLY A 1 95 ? -12.002 -4.960 7.706 1.00 97.44 95 GLY A N 1
ATOM 736 C CA . GLY A 1 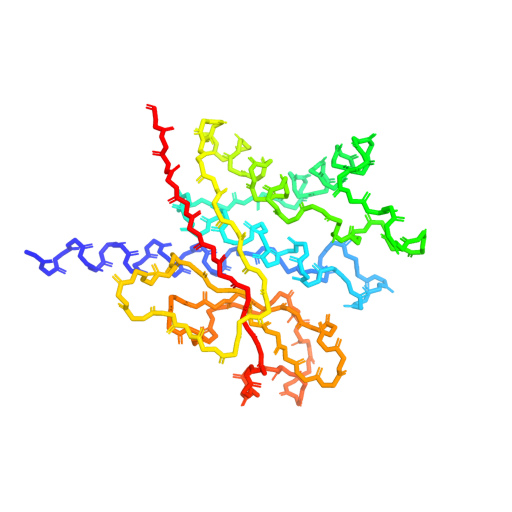95 ? -12.722 -6.103 8.269 1.00 97.44 95 GLY A CA 1
ATOM 737 C C . GLY A 1 95 ? -12.061 -7.465 8.048 1.00 97.44 95 GLY A C 1
ATOM 738 O O . GLY A 1 95 ? -12.740 -8.476 8.187 1.00 97.44 95 GLY A O 1
ATOM 739 N N . PHE A 1 96 ? -10.768 -7.506 7.716 1.00 97.75 96 PHE A N 1
ATOM 740 C CA . PHE A 1 96 ? -10.002 -8.733 7.461 1.00 97.75 96 PHE A CA 1
ATOM 741 C C . PHE A 1 96 ? -8.791 -8.861 8.410 1.00 97.75 96 PHE A C 1
ATOM 743 O O . PHE A 1 96 ? -7.644 -8.830 7.958 1.00 97.75 96 PHE A O 1
ATOM 750 N N . PRO A 1 97 ? -9.007 -8.996 9.735 1.00 96.88 97 PRO A N 1
ATOM 751 C CA . PRO A 1 97 ? -7.927 -9.010 10.731 1.00 96.88 97 PRO A CA 1
ATOM 752 C C . PRO A 1 97 ? -6.990 -10.223 10.618 1.00 96.88 97 PRO A C 1
ATOM 754 O O . PRO A 1 97 ? -5.833 -10.149 11.023 1.00 96.88 97 PRO A O 1
ATOM 757 N N . ASN A 1 98 ? -7.472 -11.333 10.051 1.00 96.94 98 ASN A N 1
ATOM 758 C CA . ASN A 1 98 ? -6.723 -12.587 9.926 1.00 96.94 98 ASN A CA 1
ATOM 759 C C . ASN A 1 98 ? -6.035 -12.743 8.562 1.00 96.94 98 ASN A C 1
ATOM 761 O O . ASN A 1 98 ? -5.543 -13.825 8.237 1.00 96.94 98 ASN A O 1
ATOM 765 N N . ALA A 1 99 ? -6.018 -11.687 7.743 1.00 97.44 99 ALA A N 1
ATOM 766 C CA . ALA A 1 99 ? -5.436 -11.760 6.417 1.00 97.44 99 ALA A CA 1
ATOM 767 C C . ALA A 1 99 ? -3.928 -12.047 6.470 1.00 97.44 99 ALA A C 1
ATOM 769 O O . ALA A 1 99 ? -3.152 -11.431 7.213 1.00 97.44 99 ALA A O 1
ATOM 770 N N . GLU A 1 100 ? -3.498 -12.968 5.618 1.00 98.00 100 GLU A N 1
ATOM 771 C CA . GLU A 1 100 ? -2.089 -13.263 5.414 1.00 98.00 100 GLU A CA 1
ATOM 772 C C . GLU A 1 100 ? -1.559 -12.413 4.269 1.00 98.00 100 GLU A C 1
ATOM 774 O O . GLU A 1 100 ? -2.181 -12.308 3.214 1.00 98.00 100 GLU A O 1
ATOM 779 N N . VAL A 1 101 ? -0.395 -11.803 4.482 1.00 98.25 101 VAL A N 1
ATOM 780 C CA . VAL A 1 101 ? 0.254 -10.926 3.510 1.00 98.25 101 VAL A CA 1
ATOM 781 C C . VAL A 1 101 ? 1.674 -11.421 3.319 1.00 98.25 101 VAL A C 1
ATOM 783 O O . VAL A 1 101 ? 2.450 -11.462 4.276 1.00 98.25 101 VAL A O 1
ATOM 786 N N . THR A 1 102 ? 2.011 -11.770 2.082 1.00 98.19 102 THR A N 1
ATOM 787 C CA . THR A 1 102 ? 3.389 -12.022 1.660 1.00 98.19 102 THR A CA 1
ATOM 788 C C . THR A 1 102 ? 3.846 -10.859 0.800 1.00 98.19 102 THR A C 1
ATOM 790 O O . THR A 1 102 ? 3.182 -10.498 -0.170 1.00 98.19 102 THR A O 1
ATOM 793 N N . TYR A 1 103 ? 4.991 -10.287 1.152 1.00 98.06 103 TYR A N 1
ATOM 794 C CA . TYR A 1 103 ? 5.590 -9.158 0.459 1.00 98.06 103 TYR A CA 1
ATOM 795 C C . TYR A 1 103 ? 7.037 -9.495 0.115 1.00 98.06 103 TYR A C 1
ATOM 797 O O . TYR A 1 103 ? 7.781 -9.964 0.978 1.00 98.06 103 TYR A O 1
ATOM 805 N N . LYS A 1 104 ? 7.438 -9.258 -1.132 1.00 96.75 104 LYS A N 1
ATOM 806 C CA . LYS A 1 104 ? 8.829 -9.401 -1.575 1.00 96.75 104 LYS A CA 1
ATOM 807 C C . LYS A 1 104 ? 9.223 -8.175 -2.391 1.00 96.75 104 LYS A C 1
ATOM 809 O O . LYS A 1 104 ? 8.455 -7.765 -3.253 1.00 96.75 104 LYS A O 1
ATOM 814 N N . ASP A 1 105 ? 10.381 -7.579 -2.131 1.00 92.94 105 ASP A N 1
ATOM 815 C CA . ASP A 1 105 ? 10.775 -6.309 -2.745 1.00 92.94 105 ASP A CA 1
ATOM 816 C C . ASP A 1 105 ? 11.795 -6.460 -3.882 1.00 92.94 105 ASP A C 1
ATOM 818 O O . ASP A 1 105 ? 12.530 -7.441 -3.965 1.00 92.94 105 ASP A O 1
ATOM 822 N N . ARG A 1 106 ? 11.854 -5.438 -4.746 1.00 88.25 106 ARG A N 1
ATOM 823 C CA . ARG A 1 106 ? 12.941 -5.200 -5.722 1.00 88.25 106 ARG A CA 1
ATOM 824 C C . ARG A 1 106 ? 13.152 -6.292 -6.781 1.00 88.25 106 ARG A C 1
ATOM 826 O O . ARG A 1 106 ? 14.285 -6.582 -7.165 1.00 88.25 106 ARG A O 1
ATOM 833 N N . PHE A 1 107 ? 12.072 -6.831 -7.326 1.00 92.06 107 PHE A N 1
ATOM 834 C CA . PHE A 1 107 ? 12.114 -7.760 -8.454 1.00 92.06 107 PHE A CA 1
ATOM 835 C C . PHE A 1 107 ? 12.251 -7.001 -9.775 1.00 92.06 107 PHE A C 1
ATOM 837 O O . PHE A 1 107 ? 11.540 -6.028 -10.003 1.00 92.06 107 PHE A O 1
ATOM 844 N N . SER A 1 108 ? 13.145 -7.437 -10.662 1.00 88.81 108 SER A N 1
ATOM 845 C CA . SER A 1 108 ? 13.235 -6.909 -12.034 1.00 88.81 108 SER A CA 1
ATOM 846 C C . SER A 1 108 ? 12.165 -7.494 -12.958 1.00 88.81 108 SER A C 1
ATOM 848 O O . SER A 1 108 ? 11.779 -6.861 -13.935 1.00 88.81 108 SER A O 1
ATOM 850 N N . GLU A 1 109 ? 11.673 -8.689 -12.633 1.00 88.75 109 GLU A N 1
A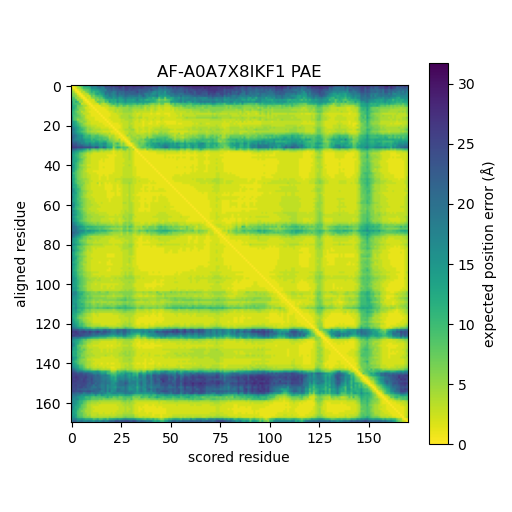TOM 851 C CA . GLU A 1 109 ? 10.687 -9.436 -13.409 1.00 88.75 109 GLU A CA 1
ATOM 852 C C . GLU A 1 109 ? 9.623 -10.021 -12.485 1.00 88.75 109 GLU A C 1
ATOM 854 O O . GLU A 1 109 ? 9.890 -10.361 -11.330 1.00 88.75 109 GLU A O 1
ATOM 859 N N . ILE A 1 110 ? 8.405 -10.138 -13.001 1.00 92.25 110 ILE A N 1
ATOM 860 C CA . ILE A 1 110 ? 7.273 -10.683 -12.260 1.00 92.25 110 ILE A CA 1
ATOM 861 C C . ILE A 1 110 ? 7.150 -12.173 -12.599 1.00 92.25 110 ILE A C 1
ATOM 863 O O . ILE A 1 110 ? 7.132 -12.518 -13.782 1.00 92.25 110 ILE A O 1
ATOM 867 N N . PRO A 1 111 ? 7.046 -13.064 -11.598 1.00 90.50 111 PRO A N 1
ATOM 868 C CA . PRO A 1 111 ? 6.914 -14.493 -11.847 1.00 90.50 111 PRO A CA 1
ATOM 869 C C . PRO A 1 111 ? 5.595 -14.822 -12.558 1.00 90.50 111 PRO A C 1
ATOM 871 O O . PRO A 1 111 ? 4.528 -14.364 -12.151 1.00 90.50 111 PRO A O 1
ATOM 874 N N . THR A 1 112 ? 5.662 -15.677 -13.577 1.00 89.81 112 THR A N 1
ATOM 875 C CA . THR A 1 112 ? 4.489 -16.173 -14.319 1.00 89.81 112 THR A CA 1
ATOM 876 C C . THR A 1 112 ? 3.778 -17.327 -13.620 1.00 89.81 112 THR A C 1
ATOM 878 O O . THR A 1 112 ? 2.570 -17.486 -13.765 1.00 89.81 112 THR A O 1
ATOM 881 N N . ASP A 1 113 ? 4.519 -18.125 -12.852 1.00 89.06 113 ASP A N 1
ATOM 882 C CA . ASP A 1 113 ? 4.058 -19.436 -12.367 1.00 89.06 113 ASP A CA 1
ATOM 883 C C . ASP A 1 113 ? 3.287 -19.325 -11.041 1.00 89.06 113 ASP A C 1
ATOM 885 O O . ASP A 1 113 ? 2.529 -20.213 -10.658 1.00 89.06 113 ASP A O 1
ATOM 889 N N . ASN A 1 114 ? 3.475 -18.203 -10.344 1.00 90.19 114 ASN A N 1
ATOM 890 C CA . ASN A 1 114 ? 2.724 -17.798 -9.163 1.00 90.19 114 ASN A CA 1
ATOM 891 C C . ASN A 1 114 ? 2.669 -16.261 -9.125 1.00 90.19 114 ASN A C 1
ATOM 893 O O . ASN A 1 114 ? 3.436 -15.640 -8.378 1.00 90.19 114 ASN A O 1
ATOM 897 N N . PRO A 1 115 ? 1.841 -15.634 -9.978 1.00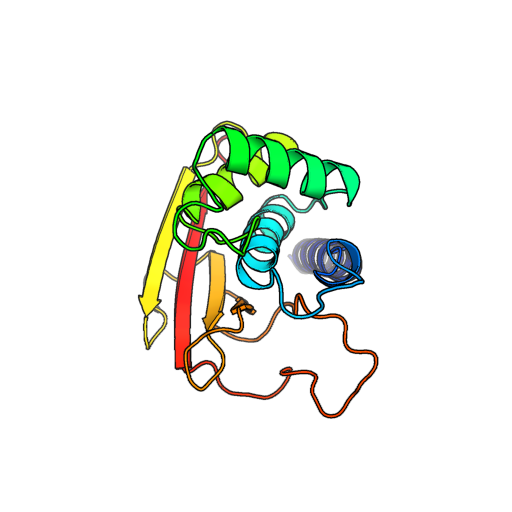 93.56 115 PRO A N 1
ATOM 898 C CA . PRO A 1 115 ? 1.795 -14.184 -10.077 1.00 93.56 115 PRO A CA 1
ATOM 899 C C . PRO A 1 115 ? 1.282 -13.570 -8.766 1.00 93.56 115 PRO A C 1
ATOM 901 O O . PRO A 1 115 ? 0.461 -14.185 -8.078 1.00 93.56 115 PRO A O 1
ATOM 904 N N . PRO A 1 116 ? 1.757 -12.373 -8.388 1.00 97.25 116 PRO A N 1
ATOM 905 C CA . PRO A 1 116 ? 1.230 -11.660 -7.233 1.00 97.25 116 PRO A CA 1
ATOM 906 C C . PRO A 1 116 ? -0.206 -11.191 -7.473 1.00 97.25 116 PRO A C 1
ATOM 908 O O . PRO A 1 116 ? -0.641 -11.028 -8.611 1.00 97.25 116 PRO A O 1
ATOM 911 N N . ASP A 1 117 ? -0.935 -10.906 -6.394 1.00 97.06 117 ASP A N 1
ATOM 912 C CA . ASP A 1 117 ? -2.235 -10.236 -6.498 1.00 97.06 117 ASP A CA 1
ATOM 913 C C . ASP A 1 117 ? -2.075 -8.794 -6.997 1.00 97.06 117 ASP A C 1
ATOM 915 O O . ASP A 1 117 ? -2.927 -8.280 -7.721 1.00 97.06 117 ASP A O 1
ATOM 919 N N . PHE A 1 118 ? -0.988 -8.139 -6.584 1.00 97.75 118 PHE A N 1
ATOM 920 C CA . PHE A 1 118 ? -0.665 -6.760 -6.934 1.00 97.75 118 PHE A CA 1
ATOM 921 C C . PHE A 1 118 ? 0.842 -6.550 -6.990 1.00 97.75 118 PHE A C 1
ATOM 923 O O . PHE A 1 118 ? 1.623 -7.263 -6.353 1.00 97.75 118 PHE A O 1
ATOM 930 N N . THR A 1 119 ? 1.248 -5.502 -7.696 1.00 96.50 119 THR A N 1
ATOM 931 C CA . THR A 1 119 ? 2.628 -5.024 -7.683 1.00 96.50 119 THR A CA 1
ATOM 932 C C . THR A 1 119 ? 2.704 -3.605 -7.135 1.00 96.50 119 THR A C 1
ATOM 934 O O . THR A 1 119 ? 1.769 -2.818 -7.271 1.00 96.50 119 THR A O 1
ATOM 937 N N . ILE A 1 120 ? 3.834 -3.250 -6.531 1.00 95.25 120 ILE A N 1
ATOM 938 C CA . ILE A 1 120 ? 4.223 -1.856 -6.328 1.00 95.25 120 ILE A CA 1
ATOM 939 C C . ILE A 1 120 ? 5.284 -1.527 -7.371 1.00 95.25 120 ILE A C 1
ATOM 941 O O . ILE A 1 120 ? 6.395 -2.055 -7.338 1.00 95.25 120 ILE A O 1
ATOM 945 N N . ARG A 1 121 ? 4.942 -0.649 -8.311 1.00 92.12 121 ARG A N 1
ATOM 946 C CA . ARG A 1 121 ? 5.826 -0.217 -9.397 1.00 92.12 121 ARG A CA 1
ATOM 947 C C . ARG A 1 121 ? 6.829 0.795 -8.856 1.00 92.12 121 ARG A C 1
ATOM 949 O O . ARG A 1 121 ? 6.430 1.807 -8.281 1.00 92.12 121 ARG A O 1
ATOM 956 N N . ARG A 1 122 ? 8.127 0.550 -9.057 1.00 88.88 122 ARG A N 1
ATOM 957 C CA . ARG A 1 122 ? 9.214 1.477 -8.706 1.00 88.88 122 ARG A CA 1
ATOM 958 C C . ARG A 1 122 ? 9.647 2.242 -9.955 1.00 88.88 122 ARG A C 1
ATOM 960 O O . ARG A 1 122 ? 10.230 1.657 -10.866 1.00 88.88 122 ARG A O 1
ATOM 967 N N . VAL A 1 123 ? 9.364 3.541 -10.004 1.00 82.56 123 VAL A N 1
ATOM 968 C CA . VAL A 1 123 ? 9.553 4.354 -11.214 1.00 82.56 123 VAL A CA 1
ATOM 969 C C . VAL A 1 123 ? 10.731 5.330 -11.064 1.00 82.56 123 VAL A C 1
ATOM 971 O O . VAL A 1 123 ? 10.628 6.290 -10.311 1.00 82.56 123 VAL A O 1
ATOM 974 N N . LYS A 1 124 ? 11.817 5.056 -11.808 1.00 68.88 124 LYS A N 1
ATOM 975 C CA . LYS A 1 124 ? 13.031 5.852 -12.125 1.00 68.88 124 LYS A CA 1
ATOM 976 C C . LYS A 1 124 ? 13.820 6.597 -11.025 1.00 68.88 124 LYS A C 1
ATOM 978 O O . LYS A 1 124 ? 13.408 6.764 -9.883 1.00 68.88 124 LYS A O 1
ATOM 983 N N . LYS A 1 125 ? 15.055 6.942 -11.436 1.00 48.50 125 LYS A N 1
ATOM 984 C CA . LYS A 1 125 ? 16.295 7.268 -10.694 1.00 48.50 125 LYS A CA 1
ATOM 985 C C . LYS A 1 125 ? 16.132 7.480 -9.179 1.00 48.50 125 LYS A C 1
ATOM 987 O O . LYS A 1 125 ? 15.751 8.552 -8.724 1.00 48.50 125 LYS A O 1
ATOM 992 N N . ASN A 1 126 ? 16.524 6.439 -8.439 1.00 50.44 126 ASN A N 1
ATOM 993 C CA . ASN A 1 126 ? 16.515 6.262 -6.975 1.00 50.44 126 ASN A CA 1
ATOM 994 C C . ASN A 1 126 ? 15.269 5.569 -6.406 1.00 50.44 126 ASN A C 1
ATOM 996 O O . ASN A 1 126 ? 15.231 5.292 -5.210 1.00 50.44 126 ASN A O 1
ATOM 1000 N N . GLY A 1 127 ? 14.273 5.229 -7.235 1.00 57.84 127 GLY A N 1
ATOM 1001 C CA . GLY A 1 127 ? 13.127 4.433 -6.791 1.00 57.84 127 GLY A CA 1
ATOM 1002 C C . GLY A 1 127 ? 12.290 5.133 -5.718 1.00 57.84 127 GLY A C 1
ATOM 1003 O O . GLY A 1 127 ? 11.682 4.451 -4.894 1.00 57.84 127 GLY A O 1
ATOM 1004 N N . SER A 1 128 ? 12.278 6.465 -5.713 1.00 74.75 128 SER A N 1
ATOM 1005 C CA . SER A 1 128 ? 11.560 7.281 -4.732 1.00 74.75 128 SER A CA 1
ATOM 1006 C C . SER A 1 128 ? 10.051 7.271 -4.956 1.00 74.75 128 SER A C 1
ATOM 1008 O O . SER A 1 128 ? 9.302 7.385 -3.991 1.00 74.75 128 SER A O 1
ATOM 1010 N N . HIS A 1 129 ? 9.600 7.088 -6.202 1.00 85.75 129 HIS A N 1
ATOM 1011 C CA . HIS A 1 129 ? 8.179 7.004 -6.519 1.00 85.75 129 HIS A CA 1
ATOM 1012 C C . HIS A 1 129 ? 7.683 5.561 -6.576 1.00 85.75 129 HIS A C 1
ATOM 1014 O O . HIS A 1 129 ? 8.326 4.684 -7.169 1.00 85.75 129 HIS A O 1
ATOM 1020 N N . LYS A 1 130 ? 6.534 5.328 -5.942 1.00 89.62 130 LYS A N 1
ATOM 1021 C CA . LYS A 1 130 ? 5.866 4.031 -5.837 1.00 89.62 130 LYS A CA 1
ATOM 1022 C C . LYS A 1 130 ? 4.425 4.181 -6.277 1.00 89.62 130 LYS A C 1
ATOM 1024 O O . LYS A 1 130 ? 3.740 5.068 -5.786 1.00 89.62 130 LYS A O 1
ATOM 1029 N N . GLN A 1 131 ? 3.991 3.313 -7.177 1.00 91.44 131 GLN A N 1
ATOM 1030 C CA . GLN A 1 131 ? 2.627 3.300 -7.697 1.00 91.44 131 GLN A CA 1
ATOM 1031 C C . GLN A 1 131 ? 2.026 1.908 -7.530 1.00 91.44 131 GLN A C 1
ATOM 1033 O O . GLN A 1 131 ? 2.756 0.914 -7.523 1.00 91.44 131 GLN A O 1
ATOM 1038 N N . LEU A 1 132 ? 0.701 1.817 -7.471 1.00 93.75 132 LEU A N 1
ATOM 1039 C CA . LEU A 1 132 ? 0.012 0.534 -7.485 1.00 93.75 132 LEU A CA 1
ATOM 1040 C C . LEU A 1 132 ? -0.036 -0.012 -8.916 1.00 93.75 132 LEU A C 1
ATOM 1042 O O . LEU A 1 132 ? -0.450 0.680 -9.848 1.00 93.75 132 LEU A O 1
ATOM 1046 N N . GLY A 1 133 ? 0.359 -1.267 -9.085 1.00 92.62 133 GLY A N 1
ATOM 1047 C CA . GLY A 1 133 ? 0.267 -2.002 -10.335 1.00 92.62 133 GLY A CA 1
ATOM 1048 C C . GLY A 1 133 ? -0.581 -3.265 -10.223 1.00 92.62 133 GLY A C 1
ATOM 1049 O O . GLY A 1 133 ? -0.790 -3.829 -9.146 1.00 92.62 133 GLY A O 1
ATOM 1050 N N . ASN A 1 134 ? -1.056 -3.714 -11.378 1.00 92.38 134 ASN A N 1
ATOM 1051 C CA . ASN A 1 134 ? -1.706 -5.006 -11.565 1.00 92.38 134 ASN A CA 1
ATOM 1052 C C . ASN A 1 134 ? -0.722 -6.172 -11.336 1.00 92.38 134 ASN A C 1
ATOM 1054 O O . ASN A 1 134 ? 0.494 -5.944 -11.263 1.00 92.38 134 ASN A O 1
ATOM 1058 N N . PRO A 1 135 ? -1.220 -7.425 -11.270 1.00 94.25 135 PRO A N 1
ATOM 1059 C CA . PRO A 1 135 ? -0.389 -8.629 -11.247 1.00 94.25 135 PRO A CA 1
ATOM 1060 C C . PRO A 1 135 ? 0.708 -8.683 -12.310 1.00 94.25 135 PRO A C 1
ATOM 1062 O O . PRO A 1 135 ? 1.729 -9.302 -12.073 1.00 94.25 135 PRO A O 1
ATOM 1065 N N . ASP A 1 136 ? 0.510 -8.049 -13.468 1.00 92.06 136 ASP A N 1
ATOM 1066 C CA . ASP A 1 136 ? 1.439 -8.030 -14.605 1.00 92.06 136 ASP A CA 1
ATOM 1067 C C . ASP A 1 136 ? 2.402 -6.826 -14.601 1.00 92.06 136 ASP A C 1
ATOM 1069 O O . ASP A 1 136 ? 3.199 -6.665 -15.523 1.00 92.06 136 ASP A O 1
ATOM 1073 N N . GLY A 1 137 ? 2.331 -5.956 -13.587 1.00 89.12 137 GLY A N 1
ATOM 1074 C CA . GLY A 1 137 ? 3.168 -4.757 -13.487 1.00 89.12 137 GLY A CA 1
ATOM 1075 C C . GLY A 1 137 ? 2.636 -3.537 -14.244 1.00 89.12 137 GLY A C 1
ATOM 1076 O O . GLY A 1 137 ? 3.247 -2.462 -14.176 1.00 89.12 137 GLY A O 1
ATOM 1077 N N . THR A 1 138 ? 1.495 -3.655 -14.930 1.00 89.12 138 THR A N 1
ATOM 1078 C CA . THR A 1 138 ? 0.820 -2.517 -15.565 1.00 89.12 138 THR A CA 1
ATOM 1079 C C . THR A 1 138 ? 0.334 -1.540 -14.496 1.00 89.12 138 THR A C 1
ATOM 1081 O O . THR A 1 138 ? -0.119 -1.957 -13.430 1.00 89.12 138 THR A O 1
ATOM 1084 N N . LEU A 1 139 ? 0.421 -0.231 -14.762 1.00 89.69 139 LEU A N 1
ATOM 1085 C CA . LEU A 1 139 ? -0.093 0.795 -13.850 1.00 89.69 139 LEU A CA 1
ATOM 1086 C C . LEU A 1 139 ? -1.579 0.572 -13.580 1.00 89.69 139 LEU A C 1
ATOM 1088 O O . LEU A 1 139 ? -2.375 0.499 -14.513 1.00 89.69 139 LEU A O 1
ATOM 1092 N N . LEU A 1 140 ? -1.936 0.512 -12.302 1.00 89.56 140 LEU A N 1
ATOM 1093 C CA . LEU A 1 140 ? -3.317 0.417 -11.857 1.00 89.56 140 LEU A CA 1
ATOM 1094 C C . LEU A 1 140 ? -3.772 1.718 -11.192 1.00 89.56 140 LEU A C 1
ATOM 1096 O O . LEU A 1 140 ? -4.877 2.180 -11.460 1.00 89.56 140 LEU A O 1
ATOM 1100 N N . TRP A 1 141 ? -2.919 2.328 -10.365 1.00 89.88 141 TRP A N 1
ATOM 1101 C CA . TRP A 1 141 ? -3.211 3.616 -9.744 1.00 89.88 141 TRP A CA 1
ATOM 1102 C C . TRP A 1 141 ? -1.944 4.402 -9.398 1.00 89.88 141 TRP A C 1
ATOM 1104 O O . TRP A 1 141 ? -0.935 3.845 -8.960 1.00 89.88 141 TRP A O 1
ATOM 1114 N N . GLU A 1 142 ? -2.027 5.714 -9.598 1.00 88.25 142 GLU A N 1
ATOM 1115 C CA . GLU A 1 142 ? -1.004 6.699 -9.266 1.00 88.25 142 GLU A CA 1
ATOM 1116 C C . GLU A 1 142 ? -1.422 7.410 -7.965 1.00 88.25 142 GLU A C 1
ATOM 1118 O O . GLU A 1 142 ? -2.426 8.124 -7.981 1.00 88.25 142 GLU A O 1
ATOM 1123 N N . PRO A 1 143 ? -0.704 7.219 -6.839 1.00 87.75 143 PRO A N 1
ATOM 1124 C CA . PRO A 1 143 ? -1.029 7.894 -5.584 1.00 87.75 143 PRO A CA 1
ATOM 1125 C C . PRO A 1 143 ? -0.873 9.412 -5.634 1.00 87.75 143 PRO A C 1
ATOM 1127 O O . PRO A 1 143 ? -1.446 10.102 -4.793 1.00 87.75 143 PRO A O 1
ATOM 1130 N N . TYR A 1 144 ? -0.092 9.931 -6.578 1.00 81.12 144 TYR A N 1
ATOM 1131 C CA . TYR A 1 144 ? 0.116 11.356 -6.768 1.00 81.12 144 TYR A CA 1
ATOM 1132 C C . TYR A 1 144 ? -0.999 11.974 -7.622 1.00 81.12 144 TYR A C 1
ATOM 1134 O O . TYR A 1 144 ? -1.063 11.759 -8.832 1.00 81.12 144 TYR A O 1
ATOM 1142 N N . ASP A 1 145 ? -1.838 12.815 -7.023 1.00 69.50 145 ASP A N 1
ATOM 1143 C CA . ASP A 1 145 ? -2.821 13.592 -7.775 1.00 69.50 145 ASP A CA 1
ATOM 1144 C C . ASP A 1 145 ? -2.129 14.795 -8.435 1.00 69.50 145 ASP A C 1
ATOM 1146 O O . ASP A 1 145 ? -1.658 15.729 -7.776 1.00 69.50 145 ASP A O 1
ATOM 1150 N N . TYR A 1 146 ? -1.967 14.739 -9.756 1.00 61.09 146 TYR A N 1
ATOM 1151 C CA . TYR A 1 146 ? -1.331 15.804 -10.521 1.00 61.09 146 TYR A CA 1
ATOM 1152 C C . TYR A 1 146 ? -2.374 16.808 -11.017 1.00 61.09 146 TYR A C 1
ATOM 1154 O O . TYR A 1 146 ? -3.066 16.552 -11.996 1.00 61.09 146 TYR A O 1
ATOM 1162 N N . ASN A 1 147 ? -2.307 18.046 -10.520 1.00 44.47 147 ASN A N 1
ATOM 1163 C CA . ASN A 1 147 ? -2.772 19.228 -11.267 1.00 44.47 147 ASN A CA 1
ATOM 1164 C C . ASN A 1 147 ? -1.831 19.599 -12.445 1.00 44.47 147 ASN A C 1
ATOM 1166 O O . ASN A 1 147 ? -1.879 20.718 -12.952 1.00 44.47 147 ASN A O 1
ATOM 1170 N N . ASN A 1 148 ? -0.941 18.696 -12.884 1.00 42.91 148 ASN A N 1
ATOM 1171 C CA . ASN A 1 148 ? -0.014 18.931 -13.994 1.00 42.91 148 ASN A CA 1
ATOM 1172 C C . ASN A 1 148 ? 0.135 17.691 -14.912 1.00 42.91 148 ASN A C 1
ATOM 1174 O O . ASN A 1 148 ? 0.846 16.746 -14.553 1.00 42.91 148 ASN A O 1
ATOM 1178 N N . PRO A 1 149 ? -0.456 17.707 -16.123 1.00 45.66 149 PRO A N 1
ATOM 1179 C CA . PRO A 1 149 ? -0.420 16.595 -17.077 1.00 45.66 149 PRO A CA 1
ATOM 1180 C C . PRO A 1 149 ? 0.982 16.186 -17.549 1.00 45.66 149 PRO A C 1
ATOM 1182 O O . PRO A 1 149 ? 1.152 15.072 -18.033 1.00 45.66 149 PRO A O 1
ATOM 1185 N N . SER A 1 150 ? 1.996 17.053 -17.424 1.00 42.62 150 SER A N 1
ATOM 1186 C CA . SER A 1 150 ? 3.353 16.754 -17.902 1.00 42.62 150 SER A CA 1
ATOM 1187 C C . SER A 1 150 ? 4.160 15.851 -16.964 1.00 42.62 150 SER A C 1
ATOM 1189 O O . SER A 1 150 ? 5.192 15.332 -17.379 1.00 42.62 150 SER A O 1
ATOM 1191 N N . ASN A 1 151 ? 3.716 15.682 -15.712 1.00 47.34 151 ASN A N 1
ATOM 1192 C CA . ASN A 1 151 ? 4.427 14.915 -14.683 1.00 47.34 151 ASN A CA 1
ATOM 1193 C C . ASN A 1 151 ? 3.637 13.723 -14.146 1.00 47.34 151 ASN A C 1
ATOM 1195 O O . ASN A 1 151 ? 4.183 12.981 -13.335 1.00 47.34 151 ASN A O 1
ATOM 1199 N N . ALA A 1 152 ? 2.405 13.498 -14.607 1.00 48.91 152 ALA A N 1
ATOM 1200 C CA . ALA A 1 152 ? 1.715 12.244 -14.361 1.00 48.91 152 ALA A CA 1
ATOM 1201 C C . ALA A 1 152 ? 2.609 11.117 -14.897 1.00 48.91 152 ALA A C 1
ATOM 1203 O O . ALA A 1 152 ? 2.677 10.903 -16.107 1.00 48.91 152 ALA A O 1
ATOM 1204 N N . TYR A 1 153 ? 3.318 10.411 -14.008 1.00 55.78 153 TYR A N 1
ATOM 1205 C CA . TYR A 1 153 ? 4.227 9.288 -14.295 1.00 55.78 153 TYR A CA 1
ATOM 1206 C C . TYR A 1 153 ? 3.451 8.042 -14.789 1.00 55.78 153 TYR A C 1
ATOM 1208 O O . TYR A 1 153 ? 3.788 6.888 -14.525 1.00 55.78 153 TYR A O 1
ATOM 1216 N N . THR A 1 154 ? 2.381 8.291 -15.539 1.00 56.09 154 THR A N 1
ATOM 1217 C CA . THR A 1 154 ? 1.420 7.358 -16.113 1.00 56.09 154 THR A CA 1
ATOM 1218 C C . THR A 1 154 ? 1.997 6.562 -17.283 1.00 56.09 154 THR A C 1
ATOM 1220 O O . THR A 1 154 ? 1.404 5.568 -17.685 1.00 56.09 154 THR A O 1
ATOM 1223 N N . GLY A 1 155 ? 3.180 6.938 -17.792 1.00 52.53 155 GLY A N 1
ATOM 1224 C CA . GLY A 1 155 ? 3.782 6.339 -18.991 1.00 52.53 155 GLY A CA 1
ATOM 1225 C C . GLY A 1 155 ? 5.229 5.857 -18.863 1.00 52.53 155 GLY A C 1
ATOM 1226 O O . GLY A 1 155 ? 5.803 5.401 -19.846 1.00 52.53 155 GLY A O 1
ATOM 1227 N N . THR A 1 156 ? 5.861 5.946 -17.695 1.00 61.66 156 THR A N 1
ATOM 1228 C CA . THR A 1 156 ? 7.239 5.456 -17.525 1.00 61.66 156 THR A CA 1
ATOM 1229 C C . THR A 1 156 ? 7.276 3.991 -17.119 1.00 61.66 156 THR A C 1
ATOM 1231 O O . THR A 1 156 ? 6.530 3.547 -16.239 1.00 61.66 156 THR A O 1
ATOM 1234 N N . THR A 1 157 ? 8.204 3.258 -17.724 1.00 70.44 157 THR A N 1
ATOM 1235 C CA . THR A 1 157 ? 8.512 1.872 -17.378 1.00 70.44 157 THR A CA 1
ATOM 1236 C C . THR A 1 157 ? 8.970 1.784 -15.923 1.00 70.44 157 THR A C 1
ATOM 1238 O O . THR A 1 157 ? 9.837 2.550 -15.496 1.00 70.44 157 THR A O 1
ATOM 1241 N N . ALA A 1 158 ? 8.376 0.866 -15.161 1.00 78.44 158 ALA A N 1
ATOM 1242 C CA . ALA A 1 158 ? 8.891 0.513 -13.846 1.00 78.44 158 ALA A CA 1
ATOM 1243 C C . ALA A 1 158 ? 10.256 -0.170 -14.012 1.00 78.44 158 ALA A C 1
ATOM 1245 O O . ALA A 1 158 ? 10.441 -0.976 -14.920 1.00 78.44 158 ALA A O 1
ATOM 1246 N N . GLU A 1 159 ? 11.212 0.169 -13.152 1.00 83.12 159 GLU A N 1
ATOM 1247 C CA . GLU A 1 159 ? 12.544 -0.454 -13.152 1.00 83.12 159 GLU A CA 1
ATOM 1248 C C . GLU A 1 159 ? 12.564 -1.713 -12.284 1.00 83.12 159 GLU A C 1
ATOM 1250 O O . GLU A 1 159 ? 13.337 -2.636 -12.526 1.00 83.12 159 GLU A O 1
ATOM 1255 N N . GLN A 1 160 ? 11.720 -1.728 -11.252 1.00 90.25 160 GLN A N 1
ATOM 1256 C CA . GLN A 1 160 ? 11.566 -2.825 -10.311 1.00 90.25 160 GLN A CA 1
ATOM 1257 C C . GLN A 1 160 ? 10.123 -2.891 -9.809 1.00 90.25 160 GLN A C 1
ATOM 1259 O O . GLN A 1 160 ? 9.384 -1.901 -9.848 1.00 90.25 160 GLN A O 1
ATOM 1264 N N . TYR A 1 161 ? 9.770 -4.041 -9.255 1.00 92.62 161 TYR A N 1
ATOM 1265 C CA . TYR A 1 161 ? 8.477 -4.337 -8.669 1.00 92.62 161 TYR A CA 1
ATOM 1266 C C . TYR A 1 161 ? 8.660 -4.858 -7.251 1.00 92.62 161 TYR A C 1
ATOM 1268 O O . TYR A 1 161 ? 9.523 -5.696 -6.994 1.00 92.62 161 TYR A O 1
ATOM 1276 N N . ASP A 1 162 ? 7.819 -4.392 -6.338 1.00 95.62 162 ASP A N 1
ATOM 1277 C CA . ASP A 1 162 ? 7.546 -5.154 -5.125 1.00 95.62 162 ASP A CA 1
ATOM 1278 C C . ASP A 1 162 ? 6.301 -6.005 -5.378 1.00 95.62 162 ASP A C 1
ATOM 1280 O O . ASP A 1 162 ? 5.345 -5.547 -6.000 1.00 95.62 162 ASP A O 1
ATOM 1284 N N . LEU A 1 163 ? 6.336 -7.259 -4.953 1.00 97.69 163 LEU A N 1
ATOM 1285 C CA . LEU A 1 163 ? 5.335 -8.273 -5.251 1.00 97.69 163 LEU A CA 1
ATOM 1286 C C . LEU A 1 163 ? 4.521 -8.554 -3.991 1.00 97.69 163 LEU A C 1
ATOM 1288 O O . LEU A 1 163 ? 5.098 -8.806 -2.927 1.00 97.69 163 LEU A O 1
ATOM 1292 N N . VAL A 1 164 ? 3.192 -8.516 -4.108 1.00 98.44 164 VAL A N 1
ATOM 1293 C CA . VAL A 1 164 ? 2.286 -8.674 -2.967 1.00 98.44 164 VAL A CA 1
ATOM 1294 C C . VAL A 1 164 ? 1.262 -9.773 -3.227 1.00 98.44 164 VAL A C 1
ATOM 12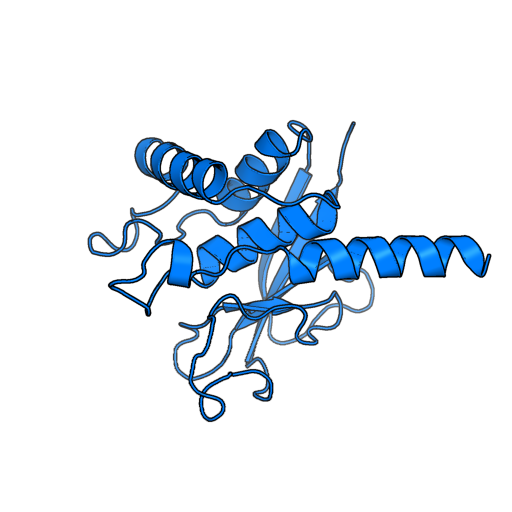96 O O . VAL A 1 164 ? 0.505 -9.712 -4.194 1.00 98.44 164 VAL A O 1
ATOM 1299 N N . TRP A 1 165 ? 1.200 -10.748 -2.322 1.00 98.25 165 TRP A N 1
ATOM 1300 C CA . TRP A 1 165 ? 0.144 -11.760 -2.258 1.00 98.25 165 TRP A CA 1
ATOM 1301 C C . TRP A 1 165 ? -0.643 -11.577 -0.966 1.00 98.25 165 TRP A C 1
ATOM 1303 O O . TRP A 1 165 ? -0.051 -11.380 0.099 1.00 98.25 165 TRP A O 1
ATOM 1313 N N . ILE A 1 166 ? -1.968 -11.659 -1.054 1.00 98.00 166 ILE A N 1
ATOM 1314 C CA . ILE A 1 166 ? -2.874 -11.516 0.080 1.00 98.00 166 ILE A CA 1
ATOM 1315 C C . ILE A 1 166 ? -3.888 -12.651 0.071 1.00 98.00 166 ILE A C 1
ATOM 1317 O O . ILE A 1 166 ? -4.648 -12.817 -0.884 1.00 98.00 166 ILE A O 1
ATOM 1321 N N . ASN A 1 167 ? -3.977 -13.367 1.184 1.00 97.50 167 ASN A N 1
ATOM 1322 C CA . ASN A 1 167 ? -5.067 -14.293 1.440 1.00 97.50 167 ASN A CA 1
ATOM 1323 C C . ASN A 1 167 ? -6.026 -13.683 2.471 1.00 97.50 167 ASN A C 1
ATOM 1325 O O . ASN A 1 167 ? -5.633 -13.407 3.606 1.00 97.50 167 ASN A O 1
ATOM 1329 N N . LEU A 1 168 ? -7.275 -13.443 2.061 1.00 94.81 168 LEU A N 1
ATOM 1330 C CA . LEU A 1 168 ? -8.333 -12.961 2.947 1.00 94.81 168 LEU A CA 1
ATOM 1331 C C . LEU A 1 168 ? -8.924 -14.166 3.688 1.00 94.81 168 LEU A C 1
ATOM 1333 O O . LEU A 1 168 ? -9.926 -14.736 3.262 1.00 94.81 168 LEU A O 1
ATOM 1337 N N . ASN A 1 169 ? -8.274 -14.584 4.771 1.00 81.19 169 ASN A N 1
ATOM 1338 C CA . ASN A 1 169 ? -8.838 -15.587 5.666 1.00 81.19 169 ASN A CA 1
ATOM 1339 C C . ASN A 1 169 ? -10.002 -14.941 6.437 1.00 81.19 169 ASN A C 1
ATOM 1341 O O . ASN A 1 169 ? -9.781 -13.984 7.185 1.00 81.19 169 ASN A O 1
ATOM 1345 N N . ASN A 1 170 ? -11.221 -15.437 6.220 1.00 58.62 170 ASN A N 1
ATOM 1346 C CA . ASN A 1 170 ? -12.421 -15.045 6.967 1.00 58.62 170 ASN A CA 1
ATOM 1347 C C . ASN A 1 170 ? -12.619 -15.948 8.184 1.00 58.62 170 ASN A C 1
ATOM 1349 O O . ASN A 1 170 ? -12.474 -17.179 8.014 1.00 58.62 170 ASN A O 1
#

Nearest PDB structures (foldseek):
  8vx9-assembly1_B  TM=1.826E-01  e=4.773E+00  Escherichia coli
  8vxc-assembly1_A  TM=1.421E-01  e=2.638E+00  Escherichia coli

Secondary structure (DSSP, 8-state):
-HHHHHHHHHHHHHHHHTPPPHHHH-TT--S--HHHHHHHHHHHHHHT-PPPHHHHHHHHHHHHHTTSBSSS-TT-TT-BS-HHHHHHHHHHHTT-TT-EEEEEEEESS--SSS--SEEEEEESTTT-EEEEE-TTS-EEE-SS--S-TTT--TTPPPSEEEEEEEE---

Mean predicted aligned error: 6.23 Å